Protein AF-A0A6B3EIW1-F1 (afdb_monomer_lite)

Radius of gyration: 18.71 Å; chains: 1; bounding box: 42×24×54 Å

Secondary structure (DSSP, 8-state):
-TT-S-------HHHHHHHHT------EEEETT-TTHHHHGGGGGGTTT--HHHHH-TTT--PPPPSS-GGGEEEE----

Structure (mmCIF, N/CA/C/O backbone):
data_AF-A0A6B3EIW1-F1
#
_entry.id   AF-A0A6B3EIW1-F1
#
loop_
_atom_site.group_PDB
_atom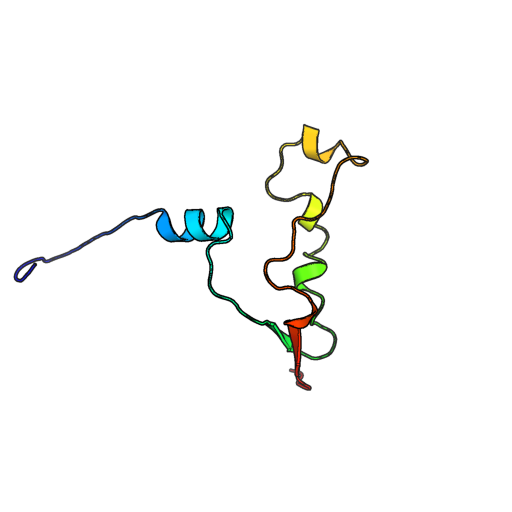_site.id
_atom_site.type_symbol
_atom_site.label_atom_id
_atom_site.label_alt_id
_atom_site.label_comp_id
_atom_site.label_asym_id
_atom_site.label_entity_id
_atom_site.label_seq_id
_atom_site.pdbx_PDB_ins_code
_atom_site.Cartn_x
_atom_site.Cartn_y
_atom_site.Cartn_z
_atom_site.occupancy
_atom_site.B_iso_or_equiv
_atom_site.auth_seq_id
_atom_site.auth_comp_id
_atom_site.auth_asym_id
_atom_site.auth_atom_id
_atom_site.pdbx_PDB_model_num
ATOM 1 N N . LEU A 1 1 ? -3.531 -0.627 38.274 1.00 67.88 1 LEU A N 1
ATOM 2 C CA . LEU A 1 1 ? -4.416 -0.164 37.180 1.00 67.88 1 LEU A CA 1
ATOM 3 C C . LEU A 1 1 ? -5.775 0.316 37.682 1.00 67.88 1 LEU A C 1
ATOM 5 O O . LEU A 1 1 ? -6.303 1.250 37.105 1.00 67.88 1 LEU A O 1
ATOM 9 N N . SER A 1 2 ? -6.345 -0.269 38.741 1.00 85.06 2 SER A N 1
ATOM 10 C CA . SER A 1 2 ? -7.694 0.069 39.235 1.00 85.06 2 SER A CA 1
ATOM 11 C C . SER A 1 2 ? -7.895 1.510 39.733 1.00 85.06 2 SER A C 1
ATOM 13 O O . SER A 1 2 ? -9.035 1.909 39.923 1.00 85.06 2 SER A O 1
ATOM 15 N N . GLN A 1 3 ? -6.829 2.291 39.932 1.00 89.06 3 GLN A N 1
ATOM 16 C CA . GLN A 1 3 ? -6.885 3.717 40.293 1.00 89.06 3 GLN A CA 1
ATOM 17 C C . GLN A 1 3 ? -5.919 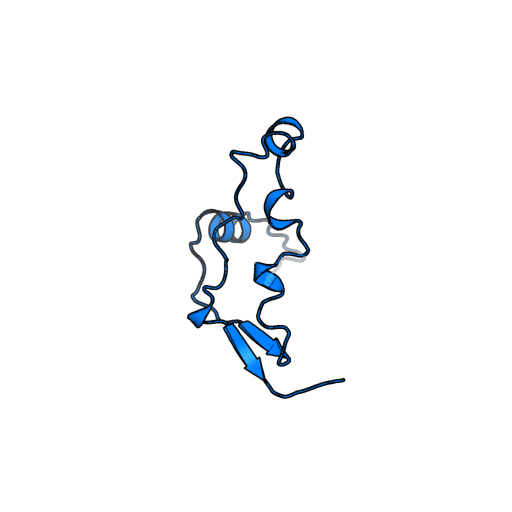4.551 39.441 1.00 89.06 3 GLN A C 1
ATOM 19 O O . GLN A 1 3 ? -5.225 5.428 39.942 1.00 89.06 3 GLN A O 1
ATOM 24 N N . THR A 1 4 ? -5.769 4.201 38.163 1.00 94.31 4 THR A N 1
ATOM 25 C CA . THR A 1 4 ? -4.880 4.942 37.267 1.00 94.31 4 THR A CA 1
ATOM 26 C C . THR A 1 4 ? -5.657 6.032 36.537 1.00 94.31 4 THR A C 1
ATOM 28 O O . THR A 1 4 ? -6.532 5.715 35.737 1.00 94.31 4 THR A O 1
ATOM 31 N N . ASP A 1 5 ? -5.293 7.294 36.775 1.00 93.94 5 ASP A N 1
ATOM 32 C CA . ASP A 1 5 ? -5.945 8.454 36.148 1.00 93.94 5 ASP A CA 1
ATOM 33 C C . ASP A 1 5 ? -5.569 8.624 34.666 1.00 93.94 5 ASP A C 1
ATOM 35 O O . ASP A 1 5 ? -6.357 9.140 33.876 1.00 93.94 5 ASP A O 1
ATOM 39 N N . TYR A 1 6 ? -4.371 8.177 34.262 1.00 94.31 6 TYR A N 1
ATOM 40 C CA . TYR A 1 6 ? -3.916 8.238 32.872 1.00 94.31 6 TYR A CA 1
ATOM 41 C C . TYR A 1 6 ? -2.814 7.218 32.560 1.00 94.31 6 TYR A C 1
ATOM 43 O O . TYR A 1 6 ? -1.925 6.971 33.378 1.00 94.31 6 TYR A O 1
ATOM 51 N N . ILE A 1 7 ? -2.846 6.652 31.348 1.00 94.19 7 ILE A N 1
ATOM 52 C CA . ILE A 1 7 ? -1.797 5.775 30.813 1.00 94.19 7 ILE A CA 1
ATOM 53 C C . ILE A 1 7 ? -1.412 6.254 29.419 1.00 94.19 7 ILE A C 1
ATOM 55 O O . ILE A 1 7 ? -2.264 6.387 28.544 1.00 94.19 7 ILE A O 1
ATOM 59 N N . ALA A 1 8 ? -0.108 6.412 29.199 1.00 95.56 8 ALA A N 1
ATOM 60 C CA . ALA A 1 8 ? 0.479 6.552 27.875 1.00 95.56 8 ALA A CA 1
ATOM 61 C C . ALA A 1 8 ? 1.395 5.358 27.590 1.00 95.56 8 ALA A C 1
ATOM 63 O O . ALA A 1 8 ? 2.270 5.032 28.393 1.00 95.56 8 ALA A O 1
ATOM 64 N N . HIS A 1 9 ? 1.211 4.723 26.433 1.00 95.06 9 HIS A N 1
ATOM 65 C CA . HIS A 1 9 ? 2.049 3.622 25.970 1.00 95.06 9 HIS A CA 1
ATOM 66 C C . HIS A 1 9 ? 2.571 3.918 24.564 1.00 95.06 9 HIS A C 1
ATOM 68 O O . HIS A 1 9 ? 1.807 3.951 23.602 1.00 95.06 9 HIS A O 1
ATOM 74 N N . GLY A 1 10 ? 3.882 4.135 24.456 1.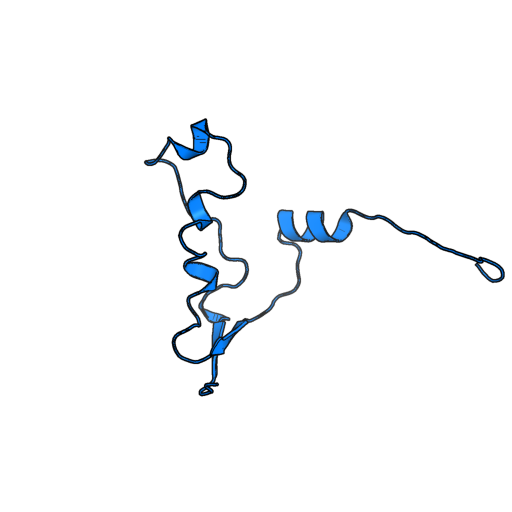00 96.75 10 GLY A N 1
ATOM 75 C CA . GLY A 1 10 ? 4.588 4.253 23.184 1.00 96.75 10 GLY A CA 1
ATOM 76 C C . GLY A 1 10 ? 5.318 2.954 22.865 1.00 96.75 10 GLY A C 1
ATOM 77 O O . GLY A 1 10 ? 6.086 2.457 23.685 1.00 96.75 10 GLY A O 1
ATOM 78 N N . THR A 1 11 ? 5.098 2.409 21.671 1.00 97.44 11 THR A N 1
ATOM 79 C CA . THR A 1 11 ? 5.787 1.209 21.184 1.00 97.44 11 THR A CA 1
ATOM 80 C C . THR A 1 11 ? 6.150 1.353 19.713 1.00 97.44 11 THR A C 1
ATOM 82 O O . THR A 1 11 ? 5.495 2.071 18.959 1.00 97.44 11 THR A O 1
ATOM 85 N N . THR A 1 12 ? 7.197 0.647 19.296 1.00 97.62 12 THR A N 1
ATOM 86 C CA . THR A 1 12 ? 7.641 0.547 17.900 1.00 97.62 12 THR A CA 1
ATOM 87 C C . THR A 1 12 ? 7.140 -0.725 17.214 1.00 97.62 12 THR A C 1
ATOM 89 O O . THR A 1 12 ? 7.496 -0.981 16.065 1.00 97.62 12 THR A O 1
ATOM 92 N N . ALA A 1 13 ? 6.298 -1.521 17.884 1.00 97.25 13 ALA A N 1
ATOM 93 C CA . ALA A 1 13 ? 5.815 -2.804 17.372 1.00 97.25 13 ALA A CA 1
ATOM 94 C C . ALA A 1 13 ? 5.262 -2.705 15.938 1.00 97.25 13 ALA A C 1
ATOM 96 O O . ALA A 1 13 ? 5.652 -3.489 15.076 1.00 97.25 13 ALA A O 1
ATOM 97 N N . SER A 1 14 ? 4.434 -1.695 15.655 1.00 96.62 14 SER A N 1
ATOM 98 C CA . SER A 1 14 ? 3.804 -1.524 14.340 1.00 96.62 14 SER A CA 1
ATOM 99 C C . SER A 1 14 ? 4.804 -1.218 13.224 1.00 96.62 14 SER A C 1
ATOM 101 O O . SER A 1 14 ? 4.703 -1.786 12.138 1.00 96.62 14 SER A O 1
ATOM 103 N N . ILE A 1 15 ? 5.785 -0.340 13.472 1.00 96.88 15 ILE A N 1
ATOM 104 C CA . ILE A 1 15 ? 6.773 0.009 12.442 1.00 96.88 15 ILE A CA 1
ATOM 105 C C . ILE A 1 15 ? 7.760 -1.136 12.214 1.00 96.88 15 ILE A C 1
ATOM 107 O O . ILE A 1 15 ? 8.113 -1.415 11.071 1.00 96.88 15 ILE A O 1
ATOM 111 N N . ASN A 1 16 ? 8.135 -1.859 13.272 1.00 97.44 16 ASN A N 1
ATOM 112 C CA . ASN A 1 16 ? 8.986 -3.039 13.147 1.00 97.44 16 ASN A CA 1
ATOM 113 C C . ASN A 1 16 ? 8.287 -4.145 12.351 1.00 97.44 16 ASN A C 1
ATOM 115 O O . ASN A 1 16 ? 8.907 -4.711 11.453 1.00 97.44 16 ASN A O 1
ATOM 119 N N . ALA A 1 17 ? 6.997 -4.394 12.609 1.00 96.81 17 ALA A N 1
ATOM 120 C CA . ALA A 1 17 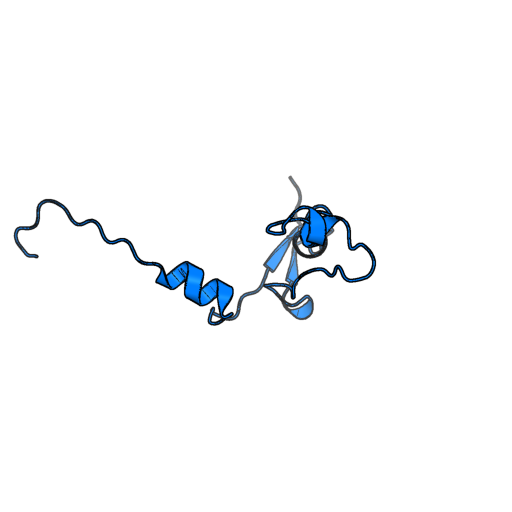? 6.216 -5.359 11.840 1.00 96.81 17 ALA A CA 1
ATOM 121 C C . ALA A 1 17 ? 6.147 -4.987 10.350 1.00 96.81 17 ALA A C 1
ATOM 123 O O . ALA A 1 17 ? 6.348 -5.837 9.483 1.00 96.81 17 ALA A O 1
ATOM 124 N N . LEU A 1 18 ? 5.940 -3.701 10.040 1.00 95.06 18 LEU A N 1
ATOM 125 C CA . LEU A 1 18 ? 5.923 -3.208 8.662 1.00 95.06 18 LEU A CA 1
ATOM 126 C C . LEU A 1 18 ? 7.280 -3.386 7.962 1.00 95.06 18 LEU A C 1
ATOM 128 O O . LEU A 1 18 ? 7.324 -3.875 6.836 1.00 95.06 18 LEU A O 1
ATOM 132 N N . VAL A 1 19 ? 8.381 -3.010 8.621 1.00 94.38 19 VAL A N 1
ATOM 133 C CA . VAL A 1 19 ? 9.741 -3.111 8.057 1.00 94.38 19 VAL A CA 1
ATOM 134 C C . VAL A 1 19 ? 10.151 -4.567 7.836 1.00 94.38 19 VAL A C 1
ATOM 136 O O . VAL A 1 19 ? 10.788 -4.880 6.832 1.00 94.38 19 VAL A O 1
ATOM 139 N N . GLN A 1 20 ? 9.771 -5.460 8.750 1.00 95.56 20 GLN A N 1
ATOM 140 C CA . GLN A 1 20 ? 10.076 -6.891 8.663 1.00 95.56 20 GLN A CA 1
ATOM 141 C C . GLN A 1 20 ? 9.111 -7.657 7.747 1.00 95.56 20 GLN A C 1
ATOM 143 O O . GLN A 1 20 ? 9.348 -8.828 7.460 1.00 95.56 20 GLN A O 1
ATOM 148 N N . GLY A 1 21 ? 8.022 -7.025 7.296 1.00 93.19 21 GLY A N 1
ATOM 149 C CA . GLY A 1 21 ? 6.971 -7.687 6.526 1.00 93.19 21 GLY A CA 1
ATOM 150 C C . GLY A 1 21 ? 6.164 -8.710 7.335 1.00 93.19 21 GLY A C 1
ATOM 151 O O . GLY A 1 21 ? 5.470 -9.535 6.748 1.00 93.19 21 GLY A O 1
ATOM 152 N N . THR A 1 22 ? 6.228 -8.669 8.668 1.00 95.56 22 THR A N 1
ATOM 153 C CA . THR A 1 22 ? 5.509 -9.567 9.588 1.00 95.56 22 THR A CA 1
ATOM 154 C C . THR A 1 22 ? 4.108 -9.032 9.893 1.00 95.56 22 THR A C 1
ATOM 156 O O . THR A 1 22 ? 3.695 -8.875 11.041 1.00 95.56 22 THR A O 1
ATOM 159 N N . VAL A 1 23 ? 3.371 -8.720 8.828 1.00 94.75 23 VAL A N 1
ATOM 160 C CA . VAL A 1 23 ? 1.997 -8.204 8.871 1.00 94.75 23 VAL A CA 1
ATOM 161 C C . VAL A 1 23 ? 1.013 -9.259 8.372 1.00 94.75 23 VAL A C 1
ATOM 163 O O . VAL A 1 23 ? 1.393 -10.212 7.697 1.00 94.75 23 VAL A O 1
ATOM 166 N N . ALA A 1 24 ? -0.267 -9.093 8.704 1.00 96.00 24 ALA A N 1
ATOM 167 C CA . ALA A 1 24 ? -1.313 -9.980 8.210 1.00 96.00 24 ALA A CA 1
ATOM 168 C C . ALA A 1 24 ? -1.466 -9.894 6.680 1.00 96.00 24 ALA A C 1
ATOM 170 O O . ALA A 1 24 ? -1.239 -8.848 6.065 1.00 96.00 24 ALA A O 1
ATOM 171 N N . ASP A 1 25 ? -1.927 -10.987 6.075 1.00 96.38 25 ASP A N 1
ATOM 172 C CA . ASP A 1 25 ? -2.284 -11.014 4.663 1.00 96.38 25 ASP A CA 1
ATOM 173 C C . ASP A 1 25 ? -3.539 -10.176 4.391 1.00 96.38 25 ASP A C 1
ATOM 175 O O . ASP A 1 25 ? -4.607 -10.423 4.949 1.00 96.38 25 ASP A O 1
ATOM 179 N N . VAL A 1 26 ? -3.416 -9.192 3.494 1.00 97.25 26 VAL A N 1
ATOM 180 C CA . VAL A 1 26 ? -4.496 -8.254 3.145 1.00 97.25 26 VAL A CA 1
ATOM 181 C C . VAL A 1 26 ? -4.659 -8.081 1.631 1.00 97.25 26 VAL A C 1
ATOM 183 O O . VAL A 1 26 ? -3.753 -8.375 0.840 1.00 97.25 26 VAL A O 1
ATOM 186 N N . GLY A 1 27 ? -5.833 -7.589 1.225 1.00 97.94 27 GLY A N 1
ATOM 187 C CA . GLY A 1 27 ? -6.169 -7.222 -0.152 1.00 97.94 27 GLY A CA 1
ATOM 188 C C . GLY A 1 27 ? -6.579 -5.754 -0.279 1.00 97.94 27 GLY A C 1
ATOM 189 O O . GLY A 1 27 ? -6.948 -5.118 0.704 1.00 97.94 27 GLY A O 1
ATOM 190 N N . LEU A 1 28 ? -6.516 -5.225 -1.501 1.00 98.38 28 LEU A N 1
ATOM 191 C CA . LEU A 1 28 ? -6.984 -3.876 -1.836 1.00 98.38 28 LEU A CA 1
ATOM 192 C C . LEU A 1 28 ? -8.245 -3.986 -2.688 1.00 98.38 28 LEU A C 1
ATOM 194 O O . LEU A 1 28 ? -8.227 -4.665 -3.714 1.00 98.38 28 LEU A O 1
ATOM 198 N N . ILE A 1 29 ? -9.300 -3.270 -2.314 1.00 98.31 29 ILE A N 1
ATOM 199 C CA . ILE A 1 29 ? -10.450 -3.025 -3.184 1.00 98.31 29 ILE A CA 1
ATOM 200 C C . ILE A 1 29 ? -10.383 -1.565 -3.619 1.00 98.31 29 ILE A C 1
ATOM 202 O O . ILE A 1 29 ? -10.359 -0.671 -2.779 1.00 98.31 29 ILE A O 1
ATOM 206 N N . ALA A 1 30 ? -10.314 -1.336 -4.925 1.00 98.06 30 ALA A N 1
ATOM 207 C CA . ALA A 1 30 ? -10.273 -0.004 -5.514 1.00 98.06 30 ALA A CA 1
ATOM 208 C C . ALA A 1 30 ? -11.439 0.195 -6.483 1.00 98.06 30 ALA A C 1
ATOM 210 O O . ALA A 1 30 ? -12.016 -0.763 -7.000 1.00 98.06 30 ALA A O 1
ATOM 211 N N . THR A 1 31 ? -11.758 1.445 -6.790 1.00 98.44 31 THR A N 1
ATOM 212 C CA . THR A 1 31 ? -12.659 1.765 -7.895 1.00 98.44 31 THR A CA 1
ATOM 213 C C . THR A 1 31 ? -12.078 1.244 -9.211 1.00 98.44 31 THR A C 1
ATOM 215 O O . THR A 1 31 ? -10.865 1.309 -9.439 1.00 98.44 31 THR A O 1
ATOM 218 N N . LYS A 1 32 ? -12.932 0.740 -10.105 1.00 98.44 32 LYS A N 1
ATOM 219 C CA . LYS A 1 32 ? -12.528 0.297 -11.445 1.00 98.44 32 LYS A CA 1
ATOM 220 C C . LYS A 1 32 ? -11.697 1.377 -12.154 1.00 98.44 32 LYS A C 1
ATOM 222 O O . LYS A 1 32 ? -12.060 2.552 -12.171 1.00 98.44 32 LYS A O 1
ATOM 227 N N . GLY A 1 33 ? -10.550 0.977 -12.698 1.00 97.56 33 GLY A N 1
ATOM 228 C CA . GLY A 1 33 ? -9.550 1.858 -13.307 1.00 97.56 33 GLY A CA 1
ATOM 229 C C . GLY A 1 33 ? -8.467 2.365 -12.345 1.00 97.56 33 GLY A C 1
ATOM 230 O O . GLY A 1 33 ? -7.483 2.933 -12.811 1.00 97.56 33 GLY A O 1
ATOM 231 N N . HIS A 1 34 ? -8.596 2.145 -11.029 1.00 97.56 34 HIS A N 1
ATOM 232 C CA . HIS A 1 34 ? -7.695 2.711 -10.009 1.00 97.56 34 HIS A CA 1
ATOM 233 C C . HIS A 1 34 ? -6.913 1.661 -9.208 1.00 97.56 34 HIS A C 1
ATOM 235 O O . HIS A 1 34 ? -6.106 2.021 -8.349 1.00 97.56 34 HIS A O 1
ATOM 241 N N . ARG A 1 35 ? -7.076 0.364 -9.508 1.00 97.38 35 ARG A N 1
ATOM 242 C CA . ARG A 1 35 ? -6.346 -0.734 -8.841 1.00 97.38 35 ARG A CA 1
ATOM 243 C C . ARG A 1 35 ? -4.840 -0.514 -8.778 1.00 97.38 35 ARG A C 1
ATOM 245 O O . ARG A 1 35 ? -4.193 -0.861 -7.794 1.00 97.38 35 ARG A O 1
ATOM 252 N N . ASP A 1 36 ? -4.282 0.050 -9.844 1.00 97.19 36 ASP A N 1
ATOM 253 C CA . ASP A 1 36 ? -2.841 0.145 -10.019 1.00 97.19 36 ASP A CA 1
ATOM 254 C C . ASP A 1 36 ? -2.213 1.365 -9.297 1.00 97.19 36 ASP A C 1
ATOM 256 O O . ASP A 1 36 ? -0.986 1.486 -9.259 1.00 97.19 36 ASP A O 1
ATOM 260 N N . ALA A 1 37 ? -3.013 2.228 -8.652 1.00 96.19 37 ALA A N 1
ATOM 261 C CA . ALA A 1 37 ? -2.553 3.471 -8.018 1.00 96.19 37 ALA A CA 1
ATOM 262 C C . ALA A 1 37 ? -1.423 3.256 -6.990 1.00 96.19 37 ALA A C 1
ATOM 264 O O . ALA A 1 37 ? -0.367 3.891 -7.081 1.00 96.19 37 ALA A O 1
ATOM 265 N N . ILE A 1 38 ? -1.583 2.293 -6.073 1.00 95.69 38 ILE A N 1
ATOM 266 C CA . ILE A 1 38 ? -0.569 1.990 -5.045 1.00 95.69 38 ILE A CA 1
ATOM 267 C C . ILE A 1 38 ? 0.709 1.363 -5.620 1.00 95.69 38 ILE A C 1
ATOM 269 O O . ILE A 1 38 ? 1.751 1.382 -4.977 1.00 95.69 38 ILE A O 1
ATOM 273 N N . TYR A 1 39 ? 0.656 0.822 -6.839 1.00 96.94 39 TYR A N 1
ATOM 274 C CA . TYR A 1 39 ? 1.813 0.245 -7.530 1.00 96.94 39 TYR A CA 1
ATOM 275 C C . TYR A 1 39 ? 2.542 1.294 -8.364 1.00 96.94 39 TYR A C 1
ATOM 277 O O . TYR A 1 39 ? 3.761 1.229 -8.552 1.00 96.94 39 TYR A O 1
ATOM 285 N N . ILE A 1 40 ? 1.802 2.277 -8.877 1.00 96.38 40 ILE A N 1
ATOM 286 C CA . ILE A 1 40 ? 2.354 3.450 -9.553 1.00 96.38 40 ILE A CA 1
ATOM 287 C C . ILE A 1 40 ? 3.097 4.327 -8.538 1.00 96.38 40 ILE A C 1
ATOM 289 O O . ILE A 1 40 ? 4.189 4.799 -8.874 1.00 96.38 40 ILE A O 1
ATOM 293 N N . MET A 1 41 ? 2.589 4.420 -7.300 1.00 96.12 41 MET A N 1
ATOM 294 C CA . MET A 1 41 ? 3.199 5.136 -6.167 1.00 96.12 41 MET A CA 1
ATOM 295 C C . MET A 1 41 ? 3.450 6.616 -6.477 1.00 96.12 41 MET A C 1
ATOM 297 O O . MET A 1 41 ? 4.516 7.131 -6.158 1.00 96.12 41 MET A O 1
ATOM 301 N N . ASN A 1 42 ? 2.531 7.261 -7.204 1.00 95.31 42 ASN A N 1
ATOM 302 C CA . ASN A 1 42 ? 2.662 8.654 -7.652 1.00 95.31 42 ASN A CA 1
ATOM 303 C C . ASN A 1 42 ? 4.011 8.983 -8.340 1.00 95.31 42 ASN A C 1
ATOM 305 O O . ASN A 1 42 ? 4.530 10.081 -8.214 1.00 95.31 42 ASN A O 1
ATOM 309 N N . ALA A 1 43 ? 4.637 8.000 -9.001 1.00 91.62 43 ALA A N 1
ATOM 310 C CA . ALA A 1 43 ? 6.014 8.059 -9.522 1.00 91.62 43 ALA A CA 1
ATOM 311 C C . ALA A 1 43 ? 7.138 8.253 -8.473 1.00 91.62 43 ALA A C 1
ATOM 313 O O . ALA A 1 43 ? 8.316 8.122 -8.811 1.00 91.62 43 ALA A O 1
ATOM 314 N N . GLU A 1 44 ? 6.801 8.414 -7.197 1.00 93.81 44 GLU A N 1
ATOM 315 C CA . GLU A 1 44 ? 7.725 8.612 -6.078 1.00 93.81 44 GLU A CA 1
ATOM 316 C C . GLU A 1 44 ? 8.252 7.306 -5.469 1.00 93.81 44 GLU A C 1
ATOM 318 O O . GLU A 1 44 ? 9.176 7.299 -4.658 1.00 93.81 44 GLU A O 1
ATOM 323 N N . GLY A 1 45 ? 7.712 6.159 -5.884 1.00 93.19 45 GLY A N 1
ATOM 324 C CA . GLY A 1 45 ? 8.093 4.855 -5.333 1.00 93.19 45 GLY A CA 1
ATOM 325 C C . GLY A 1 45 ? 9.562 4.468 -5.511 1.00 93.19 45 GLY A C 1
ATOM 326 O O . GLY A 1 45 ? 10.022 3.508 -4.905 1.00 93.19 45 GLY A O 1
ATOM 327 N N . ARG A 1 46 ? 10.307 5.185 -6.356 1.00 93.44 46 ARG A N 1
ATOM 328 C CA . ARG A 1 46 ? 11.765 5.049 -6.422 1.00 93.44 46 ARG A CA 1
ATOM 329 C C . ARG A 1 46 ? 12.439 6.033 -5.470 1.00 93.44 46 ARG A C 1
ATOM 331 O O . ARG A 1 46 ? 13.458 5.667 -4.907 1.00 93.44 46 ARG A O 1
ATOM 338 N N . THR A 1 47 ? 11.880 7.232 -5.287 1.00 93.06 47 THR A N 1
ATOM 339 C CA . THR A 1 47 ? 12.492 8.406 -4.648 1.00 93.06 47 THR A CA 1
ATOM 340 C C . THR A 1 47 ? 12.410 8.454 -3.131 1.00 93.06 47 THR A C 1
ATOM 342 O O . THR A 1 47 ? 13.401 8.824 -2.500 1.00 93.06 47 THR A O 1
ATOM 345 N N . LEU A 1 48 ? 11.264 8.088 -2.564 1.00 92.94 48 LEU A N 1
ATOM 346 C CA . LEU A 1 48 ? 10.965 8.279 -1.143 1.00 92.94 48 LEU A CA 1
ATOM 347 C C . LEU A 1 48 ? 11.894 7.490 -0.211 1.00 92.94 48 LEU A C 1
ATOM 349 O O . LEU A 1 48 ? 12.264 6.352 -0.496 1.00 92.94 48 LEU A O 1
ATOM 353 N N . GLY A 1 49 ? 12.236 8.099 0.930 1.00 90.94 49 GLY A N 1
ATOM 354 C CA . GLY A 1 49 ? 13.011 7.462 2.003 1.00 90.94 49 GLY A CA 1
ATOM 355 C C . GLY A 1 49 ? 14.489 7.214 1.679 1.00 90.94 49 GLY A C 1
ATOM 356 O O . GLY A 1 49 ? 15.117 6.372 2.314 1.00 90.94 49 GLY A O 1
ATOM 357 N N . LYS A 1 50 ? 15.038 7.906 0.677 1.00 92.88 50 LYS A N 1
ATOM 358 C CA . LYS A 1 50 ? 16.401 7.710 0.166 1.00 92.88 50 LYS A CA 1
ATOM 359 C C . LYS A 1 50 ? 17.220 8.993 0.244 1.00 92.88 50 LYS A C 1
ATOM 361 O O . LYS A 1 50 ? 16.678 10.086 0.085 1.00 92.88 50 LYS A O 1
ATOM 366 N N . ALA A 1 51 ? 18.528 8.852 0.431 1.00 93.94 51 ALA A N 1
ATOM 367 C CA . ALA A 1 51 ? 19.455 9.979 0.424 1.00 93.94 51 ALA A CA 1
ATOM 368 C C . ALA A 1 51 ? 19.656 10.549 -0.995 1.00 93.94 51 ALA A C 1
ATOM 370 O O . ALA A 1 51 ? 19.450 9.865 -1.997 1.00 93.94 51 ALA A O 1
ATOM 371 N N . ALA A 1 52 ? 20.118 11.800 -1.095 1.00 92.69 52 ALA A N 1
ATOM 372 C CA . ALA A 1 52 ? 20.313 12.491 -2.377 1.00 92.69 52 ALA A CA 1
ATOM 373 C C . ALA A 1 52 ? 21.234 11.736 -3.355 1.00 92.69 52 ALA A C 1
ATOM 375 O O . ALA A 1 52 ? 20.931 11.649 -4.543 1.00 92.69 52 ALA A O 1
ATOM 376 N N . HIS A 1 53 ? 22.318 11.132 -2.862 1.00 92.94 53 HIS A N 1
ATOM 377 C CA . HIS A 1 53 ? 23.238 10.361 -3.703 1.00 92.94 53 HIS A CA 1
ATOM 378 C C . HIS A 1 53 ? 22.600 9.058 -4.222 1.00 92.94 53 HIS A C 1
ATOM 380 O O . HIS A 1 53 ? 22.794 8.700 -5.379 1.00 92.94 53 HIS A O 1
ATOM 386 N N . GLU A 1 54 ? 21.763 8.387 -3.419 1.00 92.56 54 GLU A N 1
ATOM 387 C CA . GLU A 1 54 ? 20.981 7.228 -3.874 1.00 92.56 54 GLU A CA 1
ATOM 388 C C . GLU A 1 54 ? 19.920 7.632 -4.905 1.00 92.56 54 GLU A C 1
ATOM 390 O O . GLU A 1 54 ? 19.530 6.827 -5.752 1.00 92.56 54 GLU A O 1
ATOM 395 N N . ILE A 1 55 ? 19.428 8.878 -4.835 1.00 92.62 55 ILE A N 1
ATOM 396 C CA . ILE A 1 55 ? 18.465 9.397 -5.804 1.00 92.62 55 ILE A CA 1
ATOM 397 C C . ILE A 1 55 ? 19.084 9.555 -7.193 1.00 92.62 55 ILE A C 1
ATOM 399 O O . ILE A 1 55 ? 18.413 9.264 -8.186 1.00 92.62 55 ILE A O 1
ATOM 403 N N . GLN A 1 56 ? 20.343 9.986 -7.242 1.00 92.62 56 GLN A N 1
ATOM 404 C CA . GLN A 1 56 ? 21.085 10.245 -8.474 1.00 92.62 56 GLN A CA 1
ATOM 405 C C . GLN A 1 56 ? 21.560 8.964 -9.182 1.00 92.62 56 GLN A C 1
ATOM 407 O O . GLN A 1 56 ? 21.788 9.000 -10.391 1.00 92.62 56 GLN A O 1
ATOM 412 N N . ASP A 1 57 ? 21.651 7.822 -8.487 1.00 92.38 57 ASP A N 1
ATOM 413 C CA . ASP A 1 57 ? 21.969 6.523 -9.103 1.00 92.38 57 ASP A CA 1
ATOM 414 C C . ASP A 1 57 ? 20.748 5.925 -9.830 1.00 92.38 57 ASP A C 1
ATOM 416 O O . ASP A 1 57 ? 20.081 4.986 -9.379 1.00 92.38 57 ASP A O 1
ATOM 420 N N . THR A 1 58 ? 20.433 6.497 -10.992 1.00 89.56 58 THR A N 1
ATOM 421 C CA . THR A 1 58 ? 19.275 6.117 -11.815 1.00 89.56 58 THR A CA 1
ATOM 422 C C . THR A 1 58 ? 19.331 4.667 -12.300 1.00 89.56 58 THR A C 1
ATOM 424 O O . THR A 1 58 ? 18.285 4.026 -12.437 1.00 89.56 58 THR A O 1
ATOM 427 N N . LEU A 1 59 ? 20.531 4.115 -12.511 1.00 92.69 59 LEU A N 1
ATOM 428 C CA . LEU A 1 59 ? 20.728 2.756 -13.021 1.00 92.69 59 LEU A CA 1
ATOM 429 C C . LEU A 1 59 ? 20.440 1.687 -11.966 1.00 92.69 59 LEU A C 1
ATOM 431 O O . LEU A 1 59 ? 19.903 0.622 -12.302 1.00 92.69 59 LEU A O 1
ATOM 435 N N . ARG A 1 60 ? 20.752 1.951 -10.692 1.00 8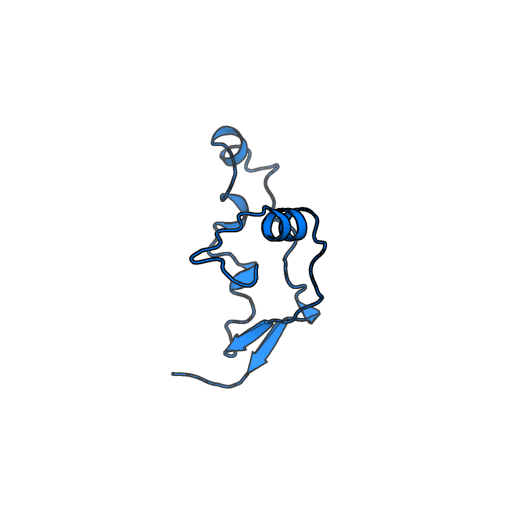8.75 60 ARG A N 1
ATOM 436 C CA . ARG A 1 60 ? 20.554 0.976 -9.604 1.00 88.75 60 ARG A CA 1
ATOM 437 C C . ARG A 1 60 ? 19.209 1.090 -8.903 1.00 88.75 60 ARG A C 1
ATOM 439 O O . ARG A 1 60 ? 18.821 0.193 -8.156 1.00 88.75 60 ARG A O 1
ATOM 446 N N . ARG A 1 61 ? 18.443 2.144 -9.168 1.00 88.19 61 ARG A N 1
ATOM 447 C CA . ARG A 1 61 ? 17.197 2.387 -8.443 1.00 88.19 61 ARG A CA 1
ATOM 448 C C . ARG A 1 61 ? 16.032 1.513 -8.892 1.00 88.19 61 ARG A C 1
ATOM 450 O O . ARG A 1 61 ? 15.751 1.387 -10.084 1.00 88.19 61 ARG A O 1
ATOM 457 N N . ARG A 1 62 ? 15.288 0.947 -7.941 1.00 91.19 62 ARG A N 1
ATOM 458 C CA . ARG A 1 62 ? 14.091 0.120 -8.184 1.00 91.19 62 ARG A CA 1
ATOM 459 C C . ARG A 1 62 ? 12.962 0.532 -7.238 1.00 91.19 62 ARG A C 1
ATOM 461 O O . ARG A 1 62 ? 13.213 1.188 -6.233 1.00 91.19 62 ARG A O 1
ATOM 468 N N . LYS A 1 63 ? 11.718 0.189 -7.589 1.00 94.12 63 LYS A N 1
ATOM 469 C CA . LYS A 1 63 ? 10.588 0.301 -6.654 1.00 94.12 63 LYS A CA 1
ATOM 470 C C . LYS A 1 63 ? 10.732 -0.775 -5.569 1.00 94.12 63 LYS A C 1
ATOM 472 O O . LYS A 1 63 ? 11.237 -1.852 -5.895 1.00 94.12 63 LYS A O 1
ATOM 477 N N . PRO A 1 64 ? 10.294 -0.520 -4.326 1.00 92.50 64 PRO A N 1
ATOM 478 C CA . PRO A 1 64 ? 10.220 -1.562 -3.312 1.00 92.50 64 PRO A CA 1
ATOM 479 C C . PRO A 1 64 ? 9.240 -2.661 -3.739 1.00 92.50 64 PRO A C 1
ATOM 481 O O . PRO A 1 64 ? 8.394 -2.461 -4.619 1.00 92.50 64 PRO A O 1
ATOM 484 N N . ALA A 1 65 ? 9.344 -3.823 -3.095 1.00 92.88 65 ALA A N 1
ATOM 485 C CA . ALA A 1 65 ? 8.318 -4.849 -3.212 1.00 92.88 65 ALA A CA 1
ATOM 486 C C . ALA A 1 65 ? 6.959 -4.271 -2.761 1.00 92.88 65 ALA A C 1
ATOM 488 O O . ALA A 1 65 ? 6.908 -3.516 -1.786 1.00 92.88 65 ALA A O 1
ATOM 489 N N . PRO A 1 66 ? 5.856 -4.568 -3.467 1.00 93.69 66 PRO A N 1
ATOM 490 C CA . PRO A 1 66 ? 4.554 -4.024 -3.110 1.00 93.69 66 PRO A CA 1
ATOM 491 C C . PRO A 1 66 ? 4.048 -4.637 -1.799 1.00 93.69 66 PRO A C 1
ATOM 493 O O . PRO A 1 66 ? 4.141 -5.847 -1.613 1.00 93.69 66 PRO A O 1
ATOM 496 N N . LEU A 1 67 ? 3.425 -3.820 -0.942 1.00 93.31 67 LEU A N 1
ATOM 497 C CA . LEU A 1 67 ? 2.774 -4.297 0.291 1.00 93.31 67 LEU A CA 1
ATOM 498 C C . LEU A 1 67 ? 1.646 -5.300 0.000 1.00 93.31 67 LEU A C 1
ATOM 500 O O . LEU A 1 67 ? 1.441 -6.261 0.734 1.00 93.31 67 LEU A O 1
ATOM 504 N N . ILE A 1 68 ? 0.918 -5.085 -1.098 1.00 96.38 68 ILE A N 1
ATOM 505 C CA . ILE A 1 68 ? -0.173 -5.952 -1.540 1.00 96.38 68 ILE A CA 1
ATOM 506 C C . ILE A 1 68 ? 0.201 -6.505 -2.916 1.00 96.38 68 ILE A C 1
ATOM 508 O O . ILE A 1 68 ? 0.284 -5.726 -3.865 1.00 96.38 68 ILE A O 1
ATOM 512 N N . PRO A 1 69 ? 0.407 -7.819 -3.096 1.00 95.94 69 PRO A N 1
ATOM 513 C CA . PRO A 1 69 ? 0.667 -8.387 -4.412 1.00 95.94 69 PRO A CA 1
ATOM 514 C C . PRO A 1 69 ? -0.531 -8.153 -5.344 1.00 95.94 69 PRO A C 1
ATOM 516 O O . PRO A 1 69 ? -1.682 -8.207 -4.915 1.00 95.94 69 PRO A O 1
ATOM 519 N N . LYS A 1 70 ? -0.274 -7.917 -6.641 1.00 96.56 70 LYS A N 1
ATOM 520 C CA . LYS A 1 70 ? -1.316 -7.532 -7.619 1.00 96.56 70 LYS A CA 1
ATOM 521 C C . LYS A 1 70 ? -2.498 -8.500 -7.677 1.00 96.56 70 LYS A C 1
ATOM 523 O O . LYS A 1 70 ? -3.633 -8.074 -7.853 1.00 96.56 70 LYS A O 1
ATOM 528 N N . HIS A 1 71 ? -2.257 -9.794 -7.472 1.00 97.06 71 HIS A N 1
ATOM 529 C CA . HIS A 1 71 ? -3.319 -10.797 -7.464 1.00 97.06 71 HIS A CA 1
ATOM 530 C C . HIS A 1 71 ? -4.259 -10.694 -6.248 1.00 97.06 71 HIS A C 1
ATOM 532 O O . HIS A 1 71 ? -5.279 -11.374 -6.262 1.00 97.06 71 HIS A O 1
ATOM 538 N N . ARG A 1 72 ? -3.978 -9.857 -5.237 1.00 98.00 72 ARG A N 1
ATOM 539 C CA . ARG A 1 72 ? -4.882 -9.529 -4.113 1.00 98.00 72 ARG A CA 1
ATOM 540 C C . ARG A 1 72 ? -5.523 -8.141 -4.229 1.00 98.00 72 ARG A C 1
ATOM 542 O O . ARG A 1 72 ? -6.276 -7.745 -3.346 1.00 98.00 72 ARG A O 1
ATOM 549 N N . ALA A 1 73 ? -5.250 -7.406 -5.306 1.00 98.19 73 AL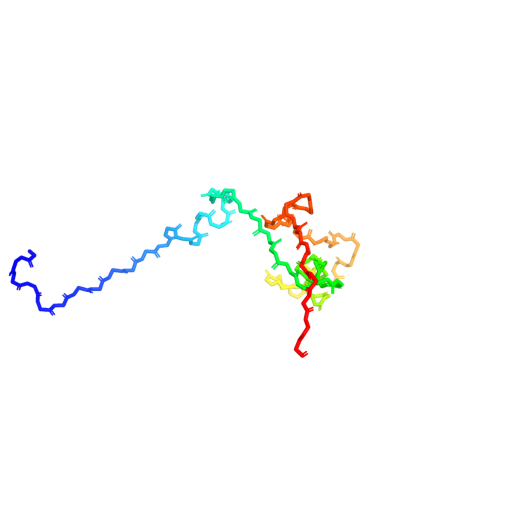A A N 1
ATOM 550 C CA . ALA A 1 73 ? -5.947 -6.166 -5.614 1.00 98.19 73 ALA A CA 1
ATOM 551 C C . ALA A 1 73 ? -7.128 -6.445 -6.558 1.00 98.19 73 ALA A C 1
ATOM 553 O O . ALA A 1 73 ? -6.986 -7.134 -7.575 1.00 98.19 73 ALA A O 1
ATOM 554 N N . ARG A 1 74 ? -8.311 -5.949 -6.202 1.00 98.38 74 ARG A N 1
ATOM 555 C CA . ARG A 1 74 ? -9.570 -6.130 -6.933 1.00 98.38 74 ARG A CA 1
ATOM 556 C C . ARG A 1 74 ? -10.257 -4.792 -7.148 1.00 98.38 74 ARG A C 1
ATOM 558 O O . ARG A 1 74 ? -9.941 -3.801 -6.495 1.00 98.38 74 ARG A O 1
ATOM 565 N N . GLU A 1 75 ? -11.176 -4.783 -8.101 1.00 98.50 75 GLU A N 1
ATOM 566 C CA . GLU A 1 75 ? -11.891 -3.585 -8.520 1.00 98.50 75 GLU A CA 1
ATOM 567 C C . GLU A 1 75 ? -13.391 -3.746 -8.323 1.00 98.50 75 GLU A C 1
ATOM 569 O O . GLU A 1 75 ? -13.939 -4.815 -8.593 1.00 98.50 75 GLU A O 1
ATOM 574 N N . VAL A 1 76 ? -14.043 -2.668 -7.893 1.00 98.56 76 VAL A N 1
ATOM 575 C CA . VAL A 1 76 ? -15.504 -2.546 -7.835 1.00 98.56 76 VAL A CA 1
ATOM 576 C C . VAL A 1 76 ? -15.980 -1.504 -8.842 1.00 98.56 76 VAL A C 1
ATOM 578 O O . VAL A 1 76 ? -15.294 -0.515 -9.108 1.00 98.56 76 VAL A O 1
ATOM 581 N N . THR A 1 77 ? -17.147 -1.742 -9.442 1.00 98.50 77 THR A N 1
ATOM 582 C CA . THR A 1 77 ? -17.769 -0.784 -10.367 1.00 98.50 77 THR A CA 1
ATOM 583 C C . THR A 1 77 ? -18.557 0.227 -9.549 1.00 98.50 77 THR A C 1
ATOM 585 O O . THR A 1 77 ? -19.653 -0.067 -9.090 1.00 98.50 77 THR A O 1
ATOM 588 N N . GLU A 1 78 ? -17.962 1.391 -9.336 1.00 97.56 78 GLU A N 1
ATOM 589 C CA . GLU A 1 78 ? -18.487 2.486 -8.520 1.00 97.56 78 GLU A CA 1
ATOM 590 C C . GLU A 1 78 ? -17.870 3.796 -9.051 1.00 97.56 78 GLU A C 1
ATOM 592 O O . GLU A 1 78 ? -16.837 3.747 -9.729 1.00 97.56 78 GLU A O 1
ATOM 597 N N . ARG A 1 79 ? -18.525 4.944 -8.853 1.00 96.19 79 ARG A N 1
ATOM 598 C CA . ARG A 1 79 ? -17.977 6.268 -9.177 1.00 96.19 79 ARG A CA 1
ATOM 599 C C . ARG A 1 79 ? -18.790 7.356 -8.471 1.00 96.19 79 ARG A C 1
ATOM 601 O O . ARG A 1 79 ? -20.016 7.345 -8.573 1.00 96.19 79 ARG A O 1
ATOM 608 N N . ILE A 1 80 ? -18.083 8.320 -7.880 1.00 93.31 80 ILE A N 1
ATOM 609 C CA . ILE A 1 80 ? -18.603 9.604 -7.381 1.00 93.31 80 ILE A CA 1
ATOM 610 C C . ILE A 1 80 ? -18.105 10.732 -8.288 1.00 93.31 80 ILE A C 1
ATOM 612 O O . ILE A 1 80 ? -16.961 10.615 -8.803 1.00 93.31 80 ILE A O 1
#

Foldseek 3Di:
DVPDPDDDDDDCVVVVCVVVVVDDAAAAEEAPPCLCVQVCVVVCQQPPPDDPVSVPPPVPTDGDDGNHPSVRYYHDHDDD

pLDDT: mean 94.65, std 4.08, range [67.88, 98.56]

Sequence (80 aa):
LSQTDYIAHGTTASINALVQGTVADVGLIATKGHRDAIYIMNAEGRTLGKAAHEIQDTLRRRKPAPLIPKHRAREVTERI